Protein AF-A0A2N2PE88-F1 (afdb_monomer)

Mean predicted aligned error: 12.51 Å

Sequence (137 aa):
MERYSIQKRQTERRPALAPARLVVTERNGDNVSEQELMGDVVDVSLGGAAMEISDANNPLLKVLRERDLKGELHVLMPDGNQVLTIPAETVWVVEHMFGAIHRMIVGLRNDGSAVARQASATLIAALPDQVEDTTIS

pLDDT: mean 71.18, std 16.13, range [31.55, 92.0]

Solvent-accessible surface area (backbone atoms only — not comparable to full-atom values): 8414 Å² total; per-residue (Å²): 136,86,80,84,75,88,72,79,78,91,60,73,66,44,83,42,84,31,54,27,39,40,41,36,62,50,71,60,86,94,48,74,47,77,50,76,46,66,32,31,29,49,28,38,38,97,87,48,71,45,70,49,59,82,66,81,81,44,70,64,61,58,50,48,60,77,39,88,48,53,31,40,37,35,34,41,38,95,83,75,80,47,71,50,75,38,87,37,66,54,87,78,69,80,93,59,88,49,60,64,56,49,54,50,35,51,55,23,54,73,65,65,41,74,66,28,46,51,54,29,52,52,57,58,71,70,48,64,89,85,63,71,80,78,73,79,124

Structure (mmCIF, N/CA/C/O backbone):
data_AF-A0A2N2PE88-F1
#
_entry.id   AF-A0A2N2PE88-F1
#
loop_
_atom_site.group_PDB
_atom_site.id
_atom_site.type_symbol
_atom_site.label_atom_id
_atom_site.label_alt_id
_atom_site.label_comp_id
_atom_site.label_asym_id
_atom_site.label_entity_id
_atom_site.label_seq_id
_atom_site.pdbx_PDB_ins_code
_atom_site.Cartn_x
_atom_site.Cartn_y
_atom_site.Cartn_z
_atom_site.occupancy
_atom_site.B_iso_or_equiv
_atom_site.auth_seq_id
_atom_site.auth_comp_id
_atom_site.auth_asym_id
_atom_site.auth_atom_id
_atom_site.pdbx_PDB_model_num
ATOM 1 N N . MET A 1 1 ? 4.742 28.842 10.360 1.00 37.06 1 MET A N 1
ATOM 2 C CA . MET A 1 1 ? 5.462 28.303 9.189 1.00 37.06 1 MET A CA 1
ATOM 3 C C . MET A 1 1 ? 6.197 27.067 9.684 1.00 37.06 1 MET A C 1
ATOM 5 O O . MET A 1 1 ? 7.258 27.198 10.282 1.00 37.06 1 MET A O 1
ATOM 9 N N . GLU A 1 2 ? 5.553 25.903 9.610 1.00 31.75 2 GLU A N 1
ATOM 10 C CA . GLU A 1 2 ? 6.127 24.648 10.109 1.00 31.75 2 GLU A CA 1
ATOM 11 C C . GLU A 1 2 ? 7.221 24.181 9.147 1.00 31.75 2 GLU A C 1
ATOM 13 O O . GLU A 1 2 ? 7.003 24.066 7.942 1.00 31.75 2 GLU A O 1
ATOM 18 N N . ARG A 1 3 ? 8.436 23.997 9.671 1.00 32.19 3 ARG A N 1
ATOM 19 C CA . ARG A 1 3 ? 9.563 23.459 8.911 1.00 32.19 3 ARG A CA 1
ATOM 20 C C . ARG A 1 3 ? 9.445 21.939 8.913 1.00 32.19 3 ARG A C 1
ATOM 22 O O . ARG A 1 3 ? 9.787 21.310 9.909 1.00 32.19 3 ARG A O 1
ATOM 29 N N . TYR A 1 4 ? 9.002 21.357 7.805 1.00 35.84 4 TYR A N 1
ATOM 30 C CA . TYR A 1 4 ? 9.176 19.927 7.567 1.00 35.84 4 TYR A CA 1
ATOM 31 C C . TYR A 1 4 ? 10.676 19.645 7.424 1.00 35.84 4 TYR A C 1
ATOM 33 O O . TYR A 1 4 ? 11.341 20.195 6.546 1.00 35.84 4 TYR A O 1
ATOM 41 N N . SER A 1 5 ? 11.239 18.846 8.329 1.00 40.66 5 SER A N 1
ATOM 42 C CA . SER A 1 5 ? 12.626 18.396 8.230 1.00 40.66 5 SER A CA 1
ATOM 43 C C . SER A 1 5 ? 12.691 17.195 7.292 1.00 40.66 5 SER A C 1
ATOM 45 O O . SER A 1 5 ? 12.047 16.183 7.568 1.00 40.66 5 SER A O 1
ATOM 47 N N . ILE A 1 6 ? 13.485 17.275 6.223 1.00 44.66 6 ILE A N 1
ATOM 48 C CA . ILE A 1 6 ? 13.791 16.113 5.382 1.00 44.66 6 ILE A CA 1
ATOM 49 C C . ILE A 1 6 ? 14.623 15.150 6.233 1.00 44.66 6 ILE A C 1
ATOM 51 O O . ILE A 1 6 ? 15.821 15.351 6.438 1.00 44.66 6 ILE A O 1
ATOM 55 N N . GLN A 1 7 ? 13.978 14.127 6.793 1.00 52.19 7 GLN A N 1
ATOM 56 C CA . GLN A 1 7 ? 14.682 13.033 7.445 1.00 52.19 7 GLN A CA 1
ATOM 57 C C . GLN A 1 7 ? 15.124 12.041 6.376 1.00 52.19 7 GLN A C 1
ATOM 59 O O . GLN A 1 7 ? 14.312 11.506 5.621 1.00 52.19 7 GLN A O 1
ATOM 64 N N . LYS A 1 8 ? 16.434 11.800 6.302 1.00 59.00 8 LYS A N 1
ATOM 65 C CA . LYS A 1 8 ? 16.993 10.816 5.378 1.00 59.00 8 LYS A CA 1
ATOM 66 C C . LYS A 1 8 ? 16.445 9.431 5.731 1.00 59.00 8 LYS A C 1
ATOM 68 O O . LYS A 1 8 ? 16.462 9.036 6.897 1.00 59.00 8 LYS A O 1
ATOM 73 N N . ARG A 1 9 ? 15.970 8.695 4.722 1.00 61.94 9 ARG A N 1
ATOM 74 C CA . ARG A 1 9 ? 15.487 7.318 4.897 1.00 61.94 9 ARG A CA 1
ATOM 75 C C . ARG A 1 9 ? 16.590 6.450 5.505 1.00 61.94 9 ARG A C 1
ATOM 77 O O . ARG A 1 9 ? 17.736 6.507 5.065 1.00 61.94 9 ARG A O 1
ATOM 84 N N . GLN A 1 10 ? 16.228 5.651 6.507 1.00 69.00 10 GLN A N 1
ATOM 85 C CA . GLN A 1 10 ? 17.156 4.743 7.192 1.00 69.00 10 GLN A CA 1
ATOM 86 C C . GLN A 1 10 ? 17.297 3.391 6.483 1.00 69.00 10 GLN A C 1
ATOM 88 O O . GLN A 1 10 ? 18.293 2.701 6.675 1.00 69.00 10 GLN A O 1
ATOM 93 N N . THR A 1 11 ? 16.312 3.014 5.665 1.00 71.56 11 THR A N 1
ATOM 94 C CA . THR A 1 11 ? 16.298 1.757 4.913 1.00 71.56 11 THR A CA 1
ATOM 95 C C . THR A 1 11 ? 16.128 2.022 3.422 1.00 71.56 11 THR A C 1
ATOM 97 O O . THR A 1 11 ? 15.368 2.904 3.008 1.00 71.56 11 THR A O 1
ATOM 100 N N . GLU A 1 12 ? 16.859 1.256 2.615 1.00 74.69 12 GLU A N 1
ATOM 101 C CA . GLU A 1 12 ? 16.710 1.232 1.161 1.00 74.69 12 GLU A CA 1
ATOM 102 C C . GLU A 1 12 ? 15.331 0.659 0.804 1.00 74.69 12 GLU A C 1
ATOM 104 O O . GLU A 1 12 ? 14.899 -0.337 1.394 1.00 74.69 12 GLU A O 1
ATOM 109 N N . ARG A 1 13 ? 14.627 1.294 -0.140 1.00 72.38 13 ARG A N 1
ATOM 110 C CA . ARG A 1 13 ? 13.352 0.790 -0.669 1.00 72.38 13 ARG A CA 1
ATOM 111 C C . ARG A 1 13 ? 13.598 0.174 -2.036 1.00 72.38 13 ARG A C 1
ATOM 113 O O . ARG A 1 13 ? 14.337 0.743 -2.833 1.00 72.38 13 ARG A O 1
ATOM 120 N N . ARG A 1 14 ? 12.964 -0.963 -2.304 1.00 72.56 14 ARG A N 1
ATOM 121 C CA . ARG A 1 14 ? 13.055 -1.686 -3.573 1.00 72.56 14 ARG A CA 1
ATOM 122 C C . ARG A 1 14 ? 11.714 -1.667 -4.288 1.00 72.56 14 ARG A C 1
ATOM 124 O O . ARG A 1 14 ? 10.697 -1.817 -3.609 1.00 72.56 14 ARG A O 1
ATOM 131 N N . PRO A 1 15 ? 11.688 -1.526 -5.624 1.00 72.38 15 PRO A N 1
ATOM 132 C CA . PRO A 1 15 ? 10.442 -1.559 -6.368 1.00 72.38 15 PRO A CA 1
ATOM 133 C C . PRO A 1 15 ? 9.802 -2.935 -6.221 1.00 72.38 15 PRO A C 1
ATOM 135 O O . PRO A 1 15 ? 10.489 -3.959 -6.240 1.00 72.38 15 PRO A O 1
ATOM 138 N N . ALA A 1 16 ? 8.487 -2.941 -6.099 1.00 75.06 16 ALA A N 1
ATOM 139 C CA . ALA A 1 16 ? 7.666 -4.134 -6.091 1.00 75.06 16 ALA A CA 1
ATOM 140 C C . ALA A 1 16 ? 6.469 -3.899 -7.014 1.00 75.06 16 ALA A C 1
ATOM 142 O O . ALA A 1 16 ? 6.118 -2.765 -7.323 1.00 75.06 16 ALA A O 1
ATOM 143 N N . LEU A 1 17 ? 5.869 -4.977 -7.500 1.00 80.06 17 LEU A N 1
ATOM 144 C CA . LEU A 1 17 ? 4.572 -4.905 -8.154 1.00 80.06 17 LEU A CA 1
ATOM 145 C C . LEU A 1 17 ? 3.830 -6.186 -7.814 1.00 80.06 17 LEU A C 1
ATOM 147 O O . LEU A 1 17 ? 4.061 -7.230 -8.425 1.00 80.06 17 LEU A O 1
ATOM 151 N N . ALA A 1 18 ? 3.019 -6.111 -6.766 1.00 83.81 18 ALA A N 1
ATOM 152 C CA . ALA A 1 18 ? 2.307 -7.258 -6.230 1.00 83.81 18 ALA A CA 1
ATOM 153 C C . ALA A 1 18 ? 0.905 -6.840 -5.775 1.00 83.81 18 ALA A C 1
ATOM 155 O O . ALA A 1 18 ? 0.799 -5.874 -5.012 1.00 83.81 18 ALA A O 1
ATOM 156 N N . PRO A 1 19 ? -0.152 -7.569 -6.180 1.00 89.12 19 PRO A N 1
ATOM 157 C CA . PRO A 1 19 ? -1.488 -7.336 -5.660 1.00 89.12 19 PRO A CA 1
ATOM 158 C C . PRO A 1 19 ? -1.494 -7.469 -4.142 1.00 89.12 19 PRO A C 1
ATOM 160 O O . PRO A 1 19 ? -0.906 -8.399 -3.580 1.00 89.12 19 PRO A O 1
ATOM 163 N N . ALA A 1 20 ? -2.176 -6.552 -3.474 1.00 90.94 20 ALA A N 1
ATOM 164 C CA . ALA A 1 20 ? -2.259 -6.541 -2.032 1.00 90.94 20 ALA A CA 1
ATOM 165 C C . ALA A 1 20 ? -3.639 -6.139 -1.524 1.00 90.94 20 ALA A C 1
ATOM 167 O O . ALA A 1 20 ? -4.429 -5.460 -2.184 1.00 90.94 20 ALA A O 1
ATOM 168 N N . ARG A 1 21 ? -3.899 -6.582 -0.299 1.00 92.00 21 ARG A N 1
ATOM 169 C CA . ARG A 1 21 ? -5.087 -6.264 0.475 1.00 92.00 21 ARG A CA 1
ATOM 170 C C . ARG A 1 21 ? -4.657 -5.756 1.839 1.00 92.00 21 ARG A C 1
ATOM 172 O O . ARG A 1 21 ? -4.015 -6.489 2.587 1.00 92.00 21 ARG A O 1
ATOM 179 N N . LEU A 1 22 ? -5.034 -4.530 2.171 1.00 90.25 22 LEU A N 1
ATOM 180 C CA . LEU A 1 22 ? -4.934 -3.997 3.523 1.00 90.25 22 LEU A CA 1
ATOM 181 C C . LEU A 1 22 ? -6.252 -4.261 4.249 1.00 90.25 22 LEU A C 1
ATOM 183 O O . LEU A 1 22 ? -7.293 -3.761 3.827 1.00 90.25 22 LEU A O 1
ATOM 187 N N . VAL A 1 23 ? -6.197 -5.023 5.334 1.00 90.88 23 VAL A N 1
ATOM 188 C CA . VAL A 1 23 ? -7.327 -5.268 6.232 1.00 90.88 23 VAL A CA 1
ATOM 189 C C . VAL A 1 23 ? -7.140 -4.399 7.466 1.00 90.88 23 VAL A C 1
ATOM 191 O O . VAL A 1 23 ? -6.129 -4.493 8.157 1.00 90.88 23 VAL A O 1
ATOM 194 N N . VAL A 1 24 ? -8.106 -3.531 7.738 1.00 88.12 24 VAL A N 1
ATOM 195 C CA . VAL A 1 24 ? -8.119 -2.661 8.912 1.00 88.12 24 VAL A CA 1
ATOM 196 C C . VAL A 1 24 ? -9.213 -3.135 9.850 1.00 88.12 24 VAL A C 1
ATOM 198 O O . VAL A 1 24 ? -10.388 -3.175 9.480 1.00 88.12 24 VAL A O 1
ATOM 201 N N . THR A 1 25 ? -8.827 -3.455 11.080 1.00 85.12 25 THR A N 1
ATOM 202 C CA . THR A 1 25 ? -9.755 -3.911 12.114 1.00 85.12 25 THR A CA 1
ATOM 203 C C . THR A 1 25 ? -9.932 -2.811 13.152 1.00 85.12 25 THR A C 1
ATOM 205 O O . THR A 1 25 ? -9.014 -2.498 13.910 1.00 85.12 25 THR A O 1
ATOM 208 N N . GLU A 1 26 ? -11.130 -2.235 13.224 1.00 80.00 26 GLU A N 1
ATOM 209 C CA . GLU A 1 26 ? -11.510 -1.327 14.308 1.00 80.00 26 GLU A CA 1
ATOM 210 C C . GLU A 1 26 ? -12.342 -2.078 15.351 1.00 80.00 26 GLU A C 1
ATOM 212 O O . GLU A 1 26 ? -13.325 -2.747 15.025 1.00 80.00 26 GLU A O 1
ATOM 217 N N . ARG A 1 27 ? -11.960 -1.956 16.628 1.00 77.06 27 ARG A N 1
ATOM 218 C CA . ARG A 1 27 ? -12.736 -2.473 17.761 1.00 77.06 27 ARG A CA 1
ATOM 219 C C . ARG A 1 27 ? -13.316 -1.313 18.562 1.00 77.06 27 ARG A C 1
ATOM 221 O O . ARG A 1 27 ? -12.573 -0.460 19.042 1.00 77.06 27 ARG A O 1
ATOM 228 N N . ASN A 1 28 ? -14.632 -1.324 18.754 1.00 77.94 28 ASN A N 1
ATOM 229 C CA . ASN A 1 28 ? -15.358 -0.378 19.594 1.00 77.94 28 ASN A CA 1
ATOM 230 C C . ASN A 1 28 ? -16.227 -1.143 20.605 1.00 77.94 28 ASN A C 1
ATOM 232 O O . ASN A 1 28 ? -17.324 -1.602 20.283 1.00 77.94 28 ASN A O 1
ATOM 236 N N . GLY A 1 29 ? -15.706 -1.317 21.824 1.00 80.94 29 GLY A N 1
ATOM 237 C CA . GLY A 1 29 ? -16.308 -2.202 22.824 1.00 80.94 29 GLY A CA 1
ATOM 238 C C . GLY A 1 29 ? -16.309 -3.656 22.345 1.00 80.94 29 GLY A C 1
ATOM 239 O O . GLY A 1 29 ? -15.265 -4.170 21.940 1.00 80.94 29 GLY A O 1
ATOM 240 N N . ASP A 1 30 ? -17.484 -4.287 22.353 1.00 87.25 30 ASP A N 1
ATOM 241 C CA . ASP A 1 30 ? -17.683 -5.664 21.873 1.00 87.25 30 ASP A CA 1
ATOM 242 C C . ASP A 1 30 ? -17.851 -5.757 20.346 1.00 87.25 30 ASP A C 1
ATOM 244 O O . ASP A 1 30 ? -17.817 -6.849 19.780 1.00 87.25 30 ASP A O 1
ATOM 248 N N . ASN A 1 31 ? -18.003 -4.621 19.658 1.00 75.00 31 ASN A N 1
ATOM 249 C CA . ASN A 1 31 ? -18.157 -4.595 18.209 1.00 75.00 31 ASN A CA 1
ATOM 250 C C . ASN A 1 31 ? -16.789 -4.540 17.525 1.00 75.00 31 ASN A C 1
ATOM 252 O O . ASN A 1 31 ? -15.969 -3.663 17.807 1.00 75.00 31 ASN A O 1
ATOM 256 N N . VAL A 1 32 ? -16.571 -5.461 16.589 1.00 78.88 32 VAL A N 1
ATOM 257 C CA . VAL A 1 32 ? -15.412 -5.481 15.693 1.00 78.88 32 VAL A CA 1
ATOM 258 C C . VAL A 1 32 ? -15.910 -5.235 14.276 1.00 78.88 32 VAL A C 1
ATOM 260 O O . VAL A 1 32 ? -16.800 -5.939 13.804 1.00 78.88 32 VAL A O 1
ATOM 263 N N . SER A 1 33 ? -15.351 -4.229 13.610 1.00 83.62 33 SER A N 1
ATOM 264 C CA . SER A 1 33 ? -15.587 -3.960 12.193 1.00 83.62 33 SER A CA 1
ATOM 265 C C . SER A 1 33 ? -14.295 -4.143 11.414 1.00 83.62 33 SER A C 1
ATOM 267 O O . SER A 1 33 ? -13.270 -3.564 11.780 1.00 83.62 33 SER A O 1
ATOM 269 N N . GLU A 1 34 ? -14.367 -4.900 10.327 1.00 87.50 34 GLU A N 1
ATOM 270 C CA . GLU A 1 34 ? -13.274 -5.068 9.373 1.00 87.50 34 GLU A CA 1
ATOM 271 C C . GLU A 1 34 ? -13.594 -4.302 8.093 1.00 87.50 34 GLU A C 1
ATOM 273 O O . GLU A 1 34 ? -14.713 -4.353 7.578 1.00 87.50 34 GLU A O 1
ATOM 278 N N . GLN A 1 35 ? -12.610 -3.556 7.607 1.00 88.50 35 GLN A N 1
ATOM 279 C CA . GLN A 1 35 ? -12.674 -2.830 6.347 1.00 88.50 35 GLN A CA 1
ATOM 280 C C . GLN A 1 35 ? -11.451 -3.189 5.515 1.00 88.50 35 GLN A C 1
ATOM 282 O O . GLN A 1 35 ? -10.351 -3.326 6.048 1.00 88.50 35 GLN A O 1
ATOM 287 N N . GLU A 1 36 ? -11.640 -3.328 4.207 1.00 90.50 36 GLU A N 1
ATOM 288 C CA . GLU A 1 36 ? -10.582 -3.763 3.302 1.00 90.50 36 GLU A CA 1
ATOM 289 C C . GLU A 1 36 ? -10.306 -2.714 2.225 1.00 90.50 36 GLU A C 1
ATOM 291 O O . GLU A 1 36 ? -11.220 -2.093 1.676 1.00 90.50 36 GLU A O 1
ATOM 296 N N . LEU A 1 37 ? -9.026 -2.551 1.899 1.00 89.81 37 LEU A N 1
ATOM 297 C CA . LEU A 1 37 ? -8.549 -1.781 0.759 1.00 89.81 37 LEU A CA 1
ATOM 298 C C . LEU A 1 37 ? -7.733 -2.686 -0.151 1.00 89.81 37 LEU A C 1
ATOM 300 O O . LEU A 1 37 ? -6.761 -3.305 0.279 1.00 89.81 37 LEU A O 1
ATOM 304 N N . MET A 1 38 ? -8.121 -2.721 -1.421 1.00 90.81 38 MET A N 1
ATOM 305 C CA . MET A 1 38 ? -7.383 -3.416 -2.468 1.00 90.81 38 MET A CA 1
ATOM 306 C C . MET A 1 38 ? -6.456 -2.433 -3.177 1.00 90.81 38 MET A C 1
ATOM 308 O O . MET A 1 38 ? -6.839 -1.295 -3.467 1.00 90.81 38 MET A O 1
ATOM 312 N N . GLY A 1 39 ? -5.248 -2.883 -3.484 1.00 88.94 39 GLY A N 1
ATOM 313 C CA . GLY A 1 39 ? -4.260 -2.082 -4.185 1.00 88.94 39 GLY A CA 1
ATOM 314 C C . GLY A 1 39 ? -3.087 -2.918 -4.667 1.00 88.94 39 GLY A C 1
ATOM 315 O O . GLY A 1 39 ? -3.102 -4.143 -4.569 1.00 88.94 39 GLY A O 1
ATOM 316 N N . ASP A 1 40 ? -2.062 -2.238 -5.156 1.00 88.12 40 ASP A N 1
ATOM 317 C CA . ASP A 1 40 ? -0.802 -2.855 -5.554 1.00 88.12 40 ASP A CA 1
ATOM 318 C C . ASP A 1 40 ? 0.318 -2.332 -4.662 1.00 88.12 40 ASP A C 1
ATOM 320 O O . ASP A 1 40 ? 0.465 -1.126 -4.469 1.00 88.12 40 ASP A O 1
ATOM 324 N N . VAL A 1 41 ? 1.140 -3.223 -4.113 1.00 85.56 41 VAL A N 1
ATOM 325 C CA . VAL A 1 41 ? 2.391 -2.814 -3.472 1.00 85.56 41 VAL A CA 1
ATOM 326 C C . VAL A 1 41 ? 3.373 -2.409 -4.561 1.00 85.56 41 VAL A C 1
ATOM 328 O O . VAL A 1 41 ? 3.741 -3.235 -5.397 1.00 85.56 41 VAL A O 1
ATOM 331 N N . VAL A 1 42 ? 3.788 -1.143 -4.529 1.00 81.12 42 VAL A N 1
ATOM 332 C CA . VAL A 1 42 ? 4.669 -0.521 -5.534 1.00 81.12 42 VAL A CA 1
ATOM 333 C C . VAL A 1 42 ? 6.131 -0.479 -5.094 1.00 81.12 42 VAL A C 1
ATOM 335 O O . VAL A 1 42 ? 7.045 -0.418 -5.918 1.00 81.12 42 VAL A O 1
ATOM 338 N N . ASP A 1 43 ? 6.382 -0.539 -3.786 1.00 81.38 43 ASP A N 1
ATOM 339 C CA . ASP A 1 43 ? 7.727 -0.675 -3.239 1.00 81.38 43 ASP A CA 1
ATOM 340 C C . ASP A 1 43 ? 7.706 -1.229 -1.801 1.00 81.38 43 ASP A C 1
ATOM 342 O O . ASP A 1 43 ? 6.707 -1.121 -1.081 1.00 81.38 43 ASP A O 1
ATOM 346 N N . VAL A 1 44 ? 8.831 -1.810 -1.377 1.00 80.88 44 VAL A N 1
ATOM 347 C CA . VAL A 1 44 ? 9.023 -2.395 -0.042 1.00 80.88 44 VAL A CA 1
ATOM 348 C C . VAL A 1 44 ? 10.399 -2.069 0.536 1.00 80.88 44 VAL A C 1
ATOM 350 O O . VAL A 1 44 ? 11.381 -1.907 -0.187 1.00 80.88 44 VAL A O 1
ATOM 353 N N . SER A 1 45 ? 10.498 -2.031 1.859 1.00 80.50 45 SER A N 1
ATOM 354 C CA . SER A 1 45 ? 11.749 -2.078 2.615 1.00 80.50 45 SER A CA 1
ATOM 355 C C . SER A 1 45 ? 11.575 -2.895 3.891 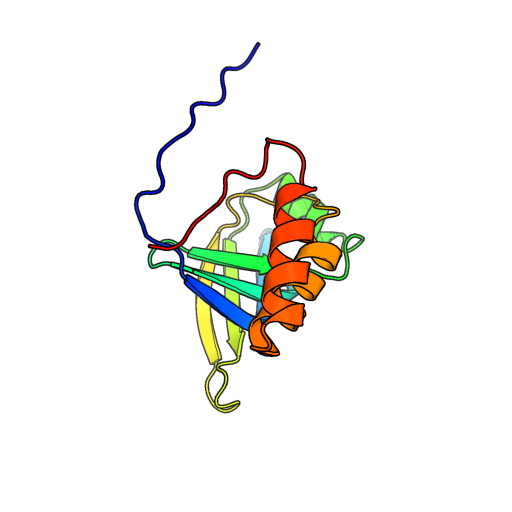1.00 80.50 45 SER A C 1
ATOM 357 O O . SER A 1 45 ? 10.472 -3.306 4.245 1.00 80.50 45 SER A O 1
ATOM 359 N N . LEU A 1 46 ? 12.665 -3.084 4.638 1.00 76.25 46 LEU A N 1
ATOM 360 C CA . LEU A 1 46 ? 12.602 -3.679 5.978 1.00 76.25 46 LEU A CA 1
ATOM 361 C C . LEU A 1 46 ? 11.778 -2.843 6.975 1.00 76.25 46 LEU A C 1
ATOM 363 O O . LEU A 1 46 ? 11.413 -3.352 8.028 1.00 76.25 46 LEU A O 1
ATOM 367 N N . GLY A 1 47 ? 11.519 -1.568 6.667 1.00 79.62 47 GLY A N 1
ATOM 368 C CA . GLY A 1 47 ? 10.745 -0.663 7.517 1.00 79.62 47 GLY A CA 1
ATOM 369 C C . GLY A 1 47 ? 9.277 -0.506 7.115 1.00 79.62 47 GLY A C 1
ATOM 370 O O . GLY A 1 47 ? 8.541 0.150 7.844 1.00 79.62 47 GLY A O 1
ATOM 371 N N . GLY A 1 48 ? 8.843 -1.051 5.974 1.00 81.62 48 GLY A N 1
ATOM 372 C CA . GLY A 1 48 ? 7.453 -0.938 5.530 1.00 81.62 48 GLY A CA 1
ATOM 373 C C . GLY A 1 48 ? 7.262 -1.111 4.026 1.00 81.62 48 GLY A C 1
ATOM 374 O O . GLY A 1 48 ? 8.197 -1.415 3.289 1.00 81.62 48 GLY A O 1
ATOM 375 N N . ALA A 1 49 ? 6.034 -0.892 3.565 1.00 83.50 49 ALA A N 1
ATOM 376 C CA . ALA A 1 49 ? 5.646 -0.993 2.161 1.00 83.50 49 ALA A CA 1
ATOM 377 C C . ALA A 1 49 ? 4.863 0.250 1.723 1.00 83.50 49 ALA A C 1
ATOM 379 O O . ALA A 1 49 ? 4.267 0.942 2.549 1.00 83.50 49 ALA A O 1
ATOM 380 N N . ALA A 1 50 ? 4.884 0.554 0.427 1.00 84.44 50 ALA A N 1
ATOM 381 C CA . ALA A 1 50 ? 3.976 1.516 -0.186 1.00 84.44 50 ALA A CA 1
ATOM 382 C C . ALA A 1 50 ? 2.945 0.749 -1.008 1.00 84.44 50 ALA A C 1
ATOM 384 O O . ALA A 1 50 ? 3.314 -0.082 -1.837 1.00 84.44 50 ALA A O 1
ATOM 385 N N . MET A 1 51 ? 1.667 1.045 -0.780 1.00 85.69 51 MET A N 1
ATOM 386 C CA . MET A 1 51 ? 0.556 0.477 -1.533 1.00 85.69 51 MET A CA 1
ATOM 387 C C . MET A 1 51 ? -0.148 1.587 -2.307 1.00 85.69 51 MET A C 1
ATOM 389 O O . MET A 1 51 ? -0.526 2.610 -1.735 1.00 85.69 51 MET A O 1
ATOM 393 N N . GLU A 1 52 ? -0.321 1.384 -3.605 1.00 85.69 52 GLU A N 1
ATOM 394 C CA . GLU A 1 52 ? -1.121 2.240 -4.463 1.00 85.69 52 GLU A CA 1
ATOM 395 C C . GLU A 1 52 ? -2.562 1.724 -4.509 1.00 85.69 52 GLU A C 1
ATOM 397 O O . GLU A 1 52 ? -2.810 0.551 -4.782 1.00 85.69 52 GLU A O 1
ATOM 402 N N . ILE A 1 53 ? -3.521 2.614 -4.257 1.00 84.81 53 ILE A N 1
ATOM 403 C CA . ILE A 1 53 ? -4.951 2.300 -4.255 1.00 84.81 53 ILE A CA 1
ATOM 404 C C . ILE A 1 53 ? -5.594 3.009 -5.442 1.00 84.81 53 ILE A C 1
ATOM 406 O O . ILE A 1 53 ? -5.491 4.228 -5.576 1.00 84.81 53 ILE A O 1
ATOM 410 N N . SER A 1 54 ? -6.266 2.243 -6.303 1.00 78.44 54 SER A N 1
ATOM 411 C CA . SER A 1 54 ? -6.907 2.787 -7.509 1.00 78.44 54 SER A CA 1
ATOM 412 C C . SER A 1 54 ? -8.233 3.497 -7.217 1.00 78.44 54 SER A C 1
ATOM 414 O O . SER A 1 54 ? -8.604 4.426 -7.934 1.00 78.44 54 SER A O 1
ATOM 416 N N . ASP A 1 55 ? -8.948 3.082 -6.168 1.00 81.12 55 ASP A N 1
ATOM 417 C CA . ASP A 1 55 ? -10.197 3.717 -5.744 1.00 81.12 55 ASP A CA 1
ATOM 418 C C . ASP A 1 55 ? -9.926 4.880 -4.782 1.00 81.12 55 ASP A C 1
ATOM 420 O O . ASP A 1 55 ? -9.975 4.739 -3.559 1.00 81.12 55 ASP A O 1
ATOM 424 N N . ALA A 1 56 ? -9.633 6.050 -5.352 1.00 73.62 56 ALA A N 1
ATOM 425 C CA . ALA A 1 56 ? -9.362 7.270 -4.593 1.00 73.62 56 ALA A CA 1
ATOM 426 C C . ALA A 1 56 ? -10.564 7.768 -3.765 1.00 73.62 56 ALA A C 1
ATOM 428 O O . ALA A 1 56 ? -10.377 8.546 -2.831 1.00 73.62 56 ALA A O 1
ATOM 429 N N . ASN A 1 57 ? -11.785 7.319 -4.080 1.00 77.81 57 ASN A N 1
ATOM 430 C CA . ASN A 1 57 ? -13.003 7.724 -3.376 1.00 77.81 57 ASN A CA 1
ATOM 431 C C . ASN A 1 57 ? -13.372 6.771 -2.232 1.00 77.81 57 ASN A C 1
ATOM 433 O O . ASN A 1 57 ? -14.412 6.961 -1.595 1.00 77.81 57 ASN A O 1
ATOM 437 N N . ASN A 1 58 ? -12.547 5.757 -1.958 1.00 82.69 58 ASN A N 1
ATOM 438 C CA . ASN A 1 58 ? -12.825 4.814 -0.892 1.00 82.69 58 ASN A CA 1
ATOM 439 C C . ASN A 1 58 ? -12.861 5.539 0.471 1.00 82.69 58 ASN A C 1
ATOM 441 O O . ASN A 1 58 ? -11.881 6.191 0.847 1.00 82.69 58 ASN A O 1
ATOM 445 N N . PRO A 1 59 ? -13.954 5.428 1.249 1.00 82.75 59 PRO A N 1
ATOM 446 C CA . PRO A 1 59 ? -14.106 6.158 2.507 1.00 82.75 59 PRO A CA 1
ATOM 447 C C . PRO A 1 59 ? -13.031 5.805 3.543 1.00 82.75 59 PRO A C 1
ATOM 449 O O . PRO A 1 59 ? -12.694 6.655 4.370 1.00 82.75 59 PRO A O 1
ATOM 452 N N . LEU A 1 60 ? -12.438 4.607 3.474 1.00 83.75 60 LEU A N 1
ATOM 453 C CA . LEU A 1 60 ? -11.366 4.196 4.378 1.00 83.75 60 LEU A CA 1
ATOM 454 C C . LEU A 1 60 ? -10.099 5.044 4.184 1.00 83.75 60 LEU A C 1
ATOM 456 O O . LEU A 1 60 ? -9.405 5.319 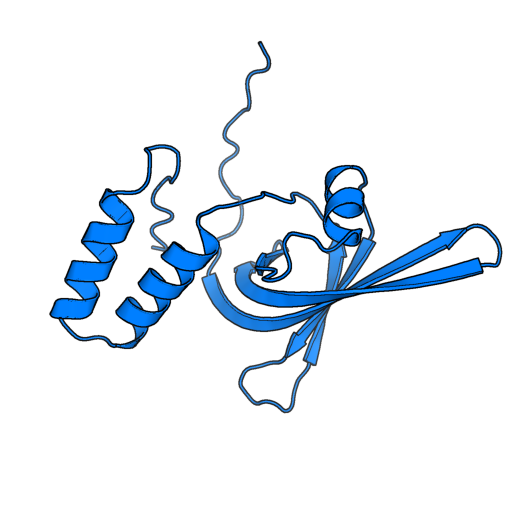5.158 1.00 83.75 60 LEU A O 1
ATOM 460 N N . LEU A 1 61 ? -9.839 5.565 2.976 1.00 81.88 61 LEU A N 1
ATOM 461 C CA . LEU A 1 61 ? -8.714 6.477 2.725 1.00 81.88 61 LEU A CA 1
ATOM 462 C C . LEU A 1 61 ? -8.814 7.761 3.545 1.00 81.88 61 LEU A C 1
ATOM 464 O O . LEU A 1 61 ? -7.793 8.288 3.982 1.00 81.88 61 LEU A O 1
ATOM 468 N N . LYS A 1 62 ? -10.032 8.268 3.765 1.00 80.75 62 LYS A N 1
ATOM 469 C CA . LYS A 1 62 ? -10.245 9.442 4.613 1.00 80.75 62 LYS A CA 1
ATOM 470 C C . LYS A 1 62 ? -9.893 9.125 6.064 1.00 80.75 62 LYS A C 1
ATOM 472 O O . LYS A 1 62 ? -9.177 9.893 6.696 1.00 80.75 62 LYS A O 1
ATOM 477 N N . VAL A 1 63 ? -10.341 7.975 6.564 1.00 82.25 63 VAL A N 1
ATOM 478 C CA . VAL A 1 63 ? -10.065 7.553 7.944 1.00 82.25 63 VAL A CA 1
ATOM 479 C C . VAL A 1 63 ? -8.564 7.344 8.162 1.00 82.25 63 VAL A C 1
ATOM 481 O O . VAL A 1 63 ? -8.019 7.841 9.141 1.00 82.25 63 VAL A O 1
ATOM 484 N N . LEU A 1 64 ? -7.880 6.695 7.216 1.00 81.56 64 LEU A N 1
ATOM 485 C CA . LEU A 1 64 ? -6.434 6.452 7.259 1.00 81.56 64 LEU A CA 1
ATOM 486 C C . LEU A 1 64 ? -5.576 7.728 7.179 1.00 81.56 64 LEU A C 1
ATOM 488 O O . LEU A 1 64 ? -4.420 7.706 7.585 1.00 81.56 64 LEU A O 1
ATOM 492 N N . ARG A 1 65 ? -6.112 8.837 6.650 1.00 76.69 65 ARG A N 1
ATOM 493 C CA . ARG A 1 65 ? -5.441 10.154 6.659 1.00 76.69 65 ARG A CA 1
ATOM 494 C C . ARG A 1 65 ? -5.537 10.848 8.014 1.00 76.69 65 ARG A C 1
ATOM 496 O O . ARG A 1 65 ? -4.675 11.649 8.353 1.00 76.69 65 ARG A O 1
ATOM 503 N N . GLU A 1 66 ? -6.626 10.606 8.734 1.00 77.19 66 GLU A N 1
ATOM 504 C CA . GLU A 1 66 ? -6.983 11.337 9.952 1.00 77.19 66 GLU A CA 1
ATOM 505 C C . GLU A 1 66 ? -6.591 10.577 11.227 1.00 77.19 66 GLU A C 1
ATOM 507 O O . GLU A 1 66 ? -6.577 11.163 12.311 1.00 77.19 66 GLU A O 1
ATOM 512 N N . ARG A 1 67 ? -6.312 9.271 11.123 1.00 76.62 67 ARG A N 1
ATOM 513 C CA . ARG A 1 67 ? -6.097 8.381 12.268 1.00 76.62 67 ARG A CA 1
ATOM 514 C C . ARG A 1 67 ? -4.970 7.387 12.006 1.00 76.62 67 ARG A C 1
ATOM 516 O O . ARG A 1 67 ? -4.936 6.746 10.957 1.00 76.62 67 ARG A O 1
ATOM 523 N N . ASP A 1 68 ? -4.154 7.166 13.032 1.00 72.25 68 ASP A N 1
ATOM 524 C CA . ASP A 1 68 ? -3.180 6.074 13.072 1.00 72.25 68 ASP A CA 1
ATOM 525 C C . ASP A 1 68 ? -3.921 4.751 13.299 1.00 72.25 68 ASP A C 1
ATOM 527 O O . ASP A 1 68 ? -4.271 4.375 14.424 1.00 72.25 68 ASP A O 1
ATOM 531 N N . LEU A 1 69 ? -4.235 4.064 12.202 1.00 75.31 69 LEU A N 1
ATOM 532 C CA . LEU A 1 69 ? -4.911 2.773 12.231 1.00 75.31 69 LEU A CA 1
ATOM 533 C C . LEU A 1 69 ? -3.914 1.638 12.019 1.00 75.31 69 LEU A C 1
ATOM 535 O O . LEU A 1 69 ? -3.056 1.681 11.130 1.00 75.31 69 LEU A O 1
ATOM 539 N N . LYS A 1 70 ? -4.078 0.601 12.842 1.00 81.94 70 LYS A N 1
ATOM 540 C CA . LYS A 1 70 ? -3.368 -0.670 12.720 1.00 81.94 70 LYS A CA 1
ATOM 541 C C . LYS A 1 70 ? -4.183 -1.624 11.860 1.00 81.94 70 LYS A C 1
ATOM 543 O O . LYS A 1 70 ? -5.408 -1.672 11.965 1.00 81.94 70 LYS A O 1
ATOM 548 N N . GLY A 1 71 ? -3.493 -2.388 11.035 1.00 86.25 71 GLY A N 1
ATOM 549 C CA . GLY A 1 71 ? -4.088 -3.376 10.155 1.00 86.25 71 GLY A CA 1
ATOM 550 C C . GLY A 1 71 ? -3.098 -4.464 9.774 1.00 86.25 71 GLY A C 1
ATOM 551 O O . GLY A 1 71 ? -1.973 -4.522 10.272 1.00 86.25 71 GLY A O 1
ATOM 552 N N . GLU A 1 72 ? -3.528 -5.320 8.864 1.00 90.62 72 GLU A N 1
ATOM 553 C CA . GLU A 1 72 ? -2.715 -6.364 8.262 1.00 90.62 72 GLU A CA 1
ATOM 554 C C . GLU A 1 72 ? -2.636 -6.121 6.758 1.00 90.62 72 GLU A C 1
ATOM 556 O O . GLU A 1 72 ? -3.649 -6.028 6.064 1.00 90.62 72 GLU A O 1
ATOM 561 N N . LEU A 1 73 ? -1.416 -5.988 6.244 1.00 88.88 73 LEU A N 1
ATOM 562 C CA . LEU A 1 73 ? -1.155 -5.938 4.816 1.00 88.88 73 LEU A CA 1
ATOM 563 C C . LEU A 1 73 ? -0.870 -7.356 4.325 1.00 88.88 73 LEU A C 1
ATOM 565 O O . LEU A 1 73 ? 0.147 -7.952 4.677 1.00 88.88 73 LEU A O 1
ATOM 569 N N . HIS A 1 74 ? -1.755 -7.876 3.486 1.00 91.38 74 HIS A N 1
ATOM 570 C CA . HIS A 1 74 ? -1.581 -9.146 2.797 1.00 91.38 74 HIS A CA 1
ATOM 571 C C . HIS A 1 74 ? -1.087 -8.884 1.379 1.00 91.38 74 HIS A C 1
ATOM 573 O O . HIS A 1 74 ? -1.792 -8.273 0.580 1.00 91.38 74 HIS A O 1
ATOM 579 N N . VAL A 1 75 ? 0.109 -9.362 1.056 1.00 88.25 75 VAL A N 1
ATOM 580 C CA . VAL A 1 75 ? 0.725 -9.220 -0.266 1.00 88.25 75 VAL A CA 1
ATOM 581 C C . VAL A 1 75 ? 0.720 -10.577 -0.950 1.00 88.25 75 VAL A C 1
ATOM 583 O O . VAL A 1 75 ? 1.285 -11.538 -0.423 1.00 88.25 75 VAL A O 1
ATOM 586 N N . LEU A 1 76 ? 0.082 -10.668 -2.116 1.00 87.69 76 LEU A N 1
ATOM 587 C CA . LEU A 1 76 ? 0.133 -11.866 -2.942 1.00 87.69 76 LEU A CA 1
ATOM 588 C C . LEU A 1 76 ? 1.502 -11.932 -3.618 1.00 87.69 76 LEU A C 1
ATOM 590 O O . LEU A 1 76 ? 1.862 -11.062 -4.411 1.00 87.69 76 LEU A O 1
ATOM 594 N N . MET A 1 77 ? 2.274 -12.963 -3.297 1.00 82.50 77 MET A N 1
ATOM 595 C CA . MET A 1 77 ? 3.592 -13.145 -3.886 1.00 82.50 77 MET A CA 1
ATOM 596 C C . MET A 1 77 ? 3.471 -13.459 -5.386 1.00 82.50 77 MET A C 1
ATOM 598 O O . MET A 1 77 ? 2.482 -14.059 -5.814 1.00 82.50 77 MET A O 1
ATOM 602 N N . PRO A 1 78 ? 4.486 -13.120 -6.203 1.00 72.56 78 PRO A N 1
ATOM 603 C CA . PRO A 1 78 ? 4.449 -13.354 -7.650 1.00 72.56 78 PRO A CA 1
ATOM 604 C C . PRO A 1 78 ? 4.265 -14.821 -8.060 1.00 72.56 78 PRO A C 1
ATOM 606 O O . PRO A 1 78 ? 3.866 -15.093 -9.189 1.00 72.56 78 PRO A O 1
ATOM 609 N N . ASP A 1 79 ? 4.563 -15.768 -7.164 1.00 76.69 79 ASP A N 1
ATOM 610 C CA . ASP A 1 79 ? 4.350 -17.198 -7.396 1.00 76.69 79 ASP A CA 1
ATOM 611 C C . ASP A 1 79 ? 2.868 -17.614 -7.348 1.00 76.69 79 ASP A C 1
ATOM 613 O O . ASP A 1 79 ? 2.546 -18.756 -7.676 1.00 76.69 79 ASP A O 1
ATOM 617 N N . GLY A 1 80 ? 1.977 -16.703 -6.937 1.00 77.25 80 GLY A N 1
ATOM 618 C CA . GLY A 1 80 ? 0.533 -16.908 -6.827 1.00 77.25 80 GLY A CA 1
ATOM 619 C C . GLY A 1 80 ? 0.107 -17.878 -5.724 1.00 77.25 80 GLY A C 1
ATOM 620 O O . GLY A 1 80 ? -1.088 -18.085 -5.529 1.00 77.25 80 GLY A O 1
ATOM 621 N N . ASN A 1 81 ? 1.059 -18.460 -4.996 1.00 85.25 81 ASN A N 1
ATOM 622 C CA . ASN A 1 81 ? 0.825 -19.537 -4.037 1.00 85.25 81 ASN A CA 1
ATOM 623 C C . ASN A 1 81 ? 1.137 -19.117 -2.600 1.00 85.25 81 ASN A C 1
ATOM 625 O O . ASN A 1 81 ? 0.776 -19.829 -1.663 1.00 85.25 81 ASN A O 1
ATOM 629 N N . GLN A 1 82 ? 1.804 -17.977 -2.415 1.00 86.25 82 GLN A N 1
ATOM 630 C CA . GLN A 1 82 ? 2.155 -17.451 -1.104 1.00 86.25 82 GLN A CA 1
ATOM 631 C C . GLN A 1 82 ? 1.506 -16.092 -0.859 1.00 86.25 82 GLN A C 1
ATOM 633 O O . GLN A 1 82 ? 1.460 -15.228 -1.734 1.00 86.25 82 GLN A O 1
ATOM 638 N N . VAL A 1 83 ? 1.043 -15.892 0.374 1.00 89.12 83 VAL A N 1
ATOM 639 C CA . VAL A 1 83 ? 0.574 -14.597 0.867 1.00 89.12 83 VAL A CA 1
ATOM 640 C C . VAL A 1 83 ? 1.465 -14.189 2.026 1.00 89.12 83 VAL A C 1
ATOM 642 O O . VAL A 1 83 ? 1.511 -14.862 3.056 1.00 89.12 83 VAL A O 1
ATOM 645 N N . LEU A 1 84 ? 2.175 -13.079 1.859 1.00 86.56 84 LEU A N 1
ATOM 646 C CA . LEU A 1 84 ? 2.938 -12.468 2.935 1.00 86.56 84 LEU A CA 1
ATOM 647 C C . LEU A 1 84 ? 1.997 -11.579 3.748 1.00 86.56 84 LEU A C 1
ATOM 649 O O . LEU A 1 84 ? 1.416 -10.646 3.204 1.00 86.56 84 LEU A O 1
ATOM 653 N N . THR A 1 85 ? 1.847 -11.866 5.040 1.00 90.19 85 THR A N 1
ATOM 654 C CA . THR A 1 85 ? 1.034 -11.049 5.953 1.00 90.19 85 THR A CA 1
ATOM 655 C C . THR A 1 85 ? 1.951 -10.219 6.839 1.00 90.19 85 THR A C 1
ATOM 657 O O . THR A 1 85 ? 2.808 -10.765 7.534 1.00 90.19 85 THR A O 1
ATOM 660 N N . ILE A 1 86 ? 1.787 -8.900 6.788 1.00 85.69 86 ILE A N 1
ATOM 661 C CA . ILE A 1 86 ? 2.630 -7.924 7.477 1.00 85.69 86 ILE A CA 1
ATOM 662 C C . ILE A 1 86 ? 1.733 -7.091 8.397 1.00 85.69 86 ILE A C 1
ATOM 664 O O . ILE A 1 86 ? 0.842 -6.405 7.894 1.00 85.69 86 ILE A O 1
ATOM 668 N N . PRO A 1 87 ? 1.957 -7.094 9.723 1.00 85.75 87 PRO A N 1
ATOM 669 C CA . PRO A 1 87 ? 1.336 -6.113 10.604 1.00 85.75 87 PRO A CA 1
ATOM 670 C C . PRO A 1 87 ? 1.723 -4.705 10.143 1.00 85.75 87 PRO A C 1
ATOM 672 O O . PRO A 1 87 ? 2.909 -4.391 10.029 1.00 85.75 87 PRO A O 1
ATOM 675 N N . ALA A 1 88 ? 0.733 -3.872 9.852 1.00 82.25 88 ALA A N 1
ATOM 676 C CA . ALA A 1 88 ? 0.922 -2.560 9.260 1.00 82.25 88 ALA A CA 1
ATOM 677 C C . ALA A 1 88 ? 0.278 -1.474 10.125 1.00 82.25 88 ALA A C 1
ATOM 679 O O . ALA A 1 88 ? -0.804 -1.647 10.681 1.00 82.25 88 ALA A O 1
ATOM 680 N N . GLU A 1 89 ? 0.943 -0.330 10.206 1.00 82.94 89 GLU A N 1
ATOM 681 C CA . GLU A 1 89 ? 0.386 0.909 10.736 1.00 82.94 89 GLU A CA 1
ATOM 682 C C . GLU A 1 89 ? 0.520 1.963 9.643 1.00 82.94 89 GLU A C 1
ATOM 684 O O . GLU A 1 89 ? 1.569 2.071 8.998 1.00 82.94 89 GLU A O 1
ATOM 689 N N . THR A 1 90 ? -0.561 2.691 9.371 1.00 79.62 90 THR A N 1
ATOM 690 C CA . THR A 1 90 ? -0.539 3.675 8.287 1.00 79.62 90 THR A CA 1
ATOM 691 C C . THR A 1 90 ? 0.209 4.917 8.738 1.00 79.62 90 THR A C 1
ATOM 693 O O . THR A 1 90 ? -0.268 5.651 9.588 1.00 79.62 90 THR A O 1
ATOM 696 N N . VAL A 1 91 ? 1.382 5.153 8.147 1.00 72.62 91 VAL A N 1
ATOM 697 C CA . VAL A 1 91 ? 2.238 6.302 8.489 1.00 72.62 91 VAL A CA 1
ATOM 698 C C . VAL A 1 91 ? 1.873 7.547 7.679 1.00 72.62 91 VAL A C 1
ATOM 700 O O . VAL A 1 91 ? 2.008 8.669 8.157 1.00 72.62 91 VAL A O 1
ATOM 703 N N . TRP A 1 92 ? 1.463 7.368 6.420 1.00 67.81 92 TRP A N 1
ATOM 704 C CA . TRP A 1 92 ? 1.135 8.477 5.528 1.00 67.81 92 TRP A CA 1
ATOM 705 C C . TRP A 1 92 ? 0.219 8.005 4.394 1.00 67.81 92 TRP A C 1
ATOM 707 O O . TRP A 1 92 ? 0.529 7.030 3.711 1.00 67.81 92 TRP A O 1
ATOM 717 N N . VAL A 1 93 ? -0.864 8.742 4.132 1.00 70.50 93 VAL A N 1
ATOM 718 C CA . VAL A 1 93 ? -1.668 8.623 2.903 1.00 70.50 93 VAL A CA 1
ATOM 719 C C . VAL A 1 93 ? -1.524 9.896 2.071 1.00 70.50 93 VAL A C 1
ATOM 721 O O . VAL A 1 93 ? -1.886 10.981 2.523 1.00 70.50 93 VAL A O 1
ATOM 724 N N . VAL A 1 94 ? -0.969 9.783 0.863 1.00 67.31 94 VAL A N 1
ATOM 725 C CA . VAL A 1 94 ? -0.865 10.909 -0.077 1.00 67.31 94 VAL A CA 1
ATOM 726 C C . VAL A 1 94 ? -1.819 10.678 -1.234 1.00 67.31 94 VAL A C 1
ATOM 728 O O . VAL A 1 94 ? -1.828 9.603 -1.831 1.00 67.31 94 VAL A O 1
ATOM 731 N N . GLU A 1 95 ? -2.588 11.702 -1.585 1.00 64.12 95 GLU A N 1
ATOM 732 C CA . GLU A 1 95 ? -3.327 11.713 -2.839 1.00 64.12 95 GLU A CA 1
ATOM 733 C C . GLU A 1 95 ? -2.409 12.201 -3.949 1.00 64.12 95 GLU A C 1
ATOM 735 O O . GLU A 1 95 ? -1.960 13.346 -3.959 1.00 64.12 95 GLU A O 1
ATOM 740 N N . HIS A 1 96 ? -2.093 11.308 -4.872 1.00 58.59 96 HIS A N 1
ATOM 741 C CA . HIS A 1 96 ? -1.167 11.600 -5.941 1.00 58.59 96 HIS A CA 1
ATOM 742 C C . HIS A 1 96 ? -1.865 11.453 -7.293 1.00 58.59 96 HIS A C 1
ATOM 744 O O . HIS A 1 96 ? -2.274 10.359 -7.672 1.00 58.59 96 HIS A O 1
ATOM 750 N N . MET A 1 97 ? -1.845 12.515 -8.106 1.00 47.9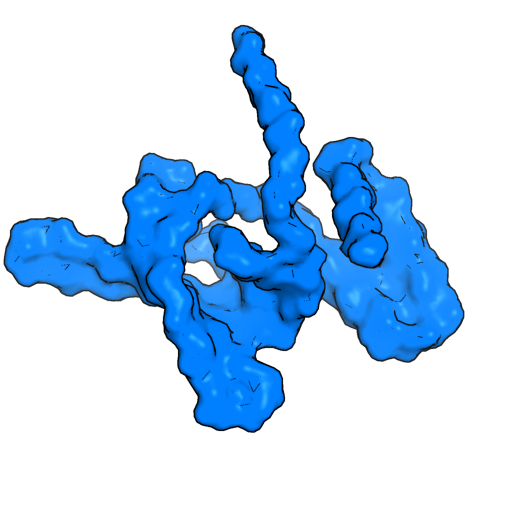1 97 MET A N 1
ATOM 751 C CA . MET A 1 97 ? -2.038 12.398 -9.563 1.00 47.91 97 MET A CA 1
ATOM 752 C C . MET A 1 97 ? -0.950 11.526 -10.237 1.00 47.91 97 MET A C 1
ATOM 754 O O . MET A 1 97 ? -1.053 11.194 -11.417 1.00 47.91 97 MET A O 1
ATOM 758 N N . PHE A 1 98 ? 0.085 11.125 -9.487 1.00 52.22 98 PHE A N 1
ATOM 759 C CA . PHE A 1 98 ? 1.208 10.306 -9.940 1.00 52.22 98 PHE A CA 1
ATOM 760 C C . PHE A 1 98 ? 0.879 8.853 -10.240 1.00 52.22 98 PHE A C 1
ATOM 762 O O . PHE A 1 98 ? 1.665 8.231 -10.942 1.00 52.22 98 PHE A O 1
ATOM 769 N N . GLY A 1 99 ? -0.236 8.304 -9.761 1.00 51.56 99 GLY A N 1
ATOM 770 C CA . GLY A 1 99 ? -0.518 6.879 -9.938 1.00 51.56 99 GLY A CA 1
ATOM 771 C C . GLY A 1 99 ? -0.543 6.422 -11.403 1.00 51.56 99 GLY A C 1
ATOM 772 O O . GLY A 1 99 ? 0.052 5.415 -11.788 1.00 51.56 99 GLY A O 1
ATOM 773 N N . ALA A 1 100 ? -1.143 7.233 -12.279 1.00 55.06 100 ALA A N 1
ATOM 774 C CA . ALA A 1 100 ? -1.166 6.963 -13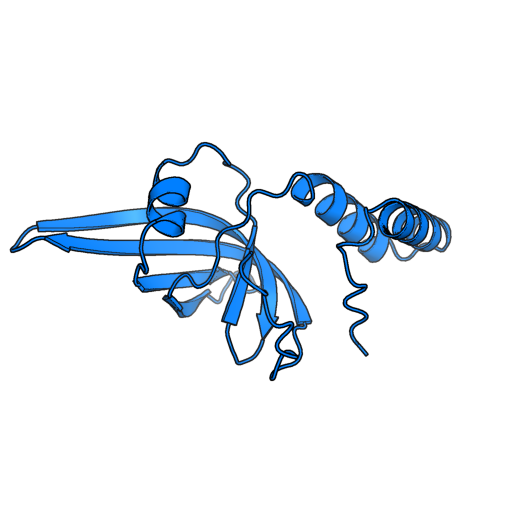.716 1.00 55.06 100 ALA A CA 1
ATOM 775 C C . ALA A 1 100 ? 0.220 7.117 -14.372 1.00 55.06 100 ALA A C 1
ATOM 777 O O . ALA A 1 100 ? 0.612 6.287 -15.192 1.00 55.06 100 ALA A O 1
ATOM 778 N N . ILE A 1 101 ? 0.979 8.146 -13.983 1.00 56.03 101 ILE A N 1
ATOM 779 C CA . ILE A 1 101 ? 2.320 8.415 -14.522 1.00 56.03 101 ILE A CA 1
ATOM 780 C C . ILE A 1 101 ? 3.314 7.346 -14.049 1.00 56.03 101 ILE A C 1
ATOM 782 O O . ILE A 1 101 ? 4.126 6.873 -14.838 1.00 56.03 101 ILE A O 1
ATOM 786 N N . HIS A 1 102 ? 3.213 6.905 -12.795 1.00 52.50 102 HIS A N 1
ATOM 787 C CA . HIS A 1 102 ? 4.021 5.831 -12.232 1.00 52.50 102 HIS A CA 1
ATOM 788 C C . HIS A 1 102 ? 3.771 4.516 -12.971 1.00 52.50 102 HIS A C 1
ATOM 790 O O . HIS A 1 102 ? 4.724 3.921 -13.467 1.00 52.50 102 HIS A O 1
ATOM 796 N N . ARG A 1 103 ? 2.507 4.111 -13.170 1.00 59.59 103 ARG A N 1
ATOM 797 C CA . ARG A 1 103 ? 2.174 2.927 -13.984 1.00 59.59 103 ARG A CA 1
ATOM 798 C C . ARG A 1 103 ? 2.719 3.015 -15.411 1.00 59.59 103 ARG A C 1
ATOM 800 O O . ARG A 1 103 ? 3.227 2.021 -15.924 1.00 59.59 103 ARG A O 1
ATOM 807 N N . MET A 1 104 ? 2.672 4.194 -16.040 1.00 62.56 104 MET A N 1
ATOM 808 C CA . MET A 1 104 ? 3.279 4.409 -17.360 1.00 62.56 104 MET A CA 1
ATOM 809 C C . MET A 1 104 ? 4.804 4.265 -17.316 1.00 62.56 104 MET A C 1
ATOM 811 O O . MET A 1 104 ? 5.370 3.575 -18.157 1.00 62.56 104 MET A O 1
ATOM 815 N N . ILE A 1 105 ? 5.478 4.852 -16.324 1.00 60.41 105 ILE A N 1
ATOM 816 C CA . ILE A 1 105 ? 6.932 4.735 -16.149 1.00 60.41 105 ILE A CA 1
ATOM 817 C C . ILE A 1 105 ? 7.337 3.276 -15.894 1.00 60.41 105 ILE A C 1
ATOM 819 O O . ILE A 1 105 ? 8.292 2.803 -16.507 1.00 60.41 105 ILE A O 1
ATOM 823 N N . VAL A 1 106 ? 6.619 2.549 -15.033 1.00 54.81 106 VAL A N 1
ATOM 824 C CA . VAL A 1 106 ? 6.889 1.132 -14.740 1.00 54.81 106 VAL A CA 1
ATOM 825 C C . VAL A 1 106 ? 6.657 0.261 -15.976 1.00 54.81 106 VAL A C 1
ATOM 827 O O . VAL A 1 106 ? 7.525 -0.538 -16.324 1.00 54.81 106 VAL A O 1
ATOM 830 N N . GLY A 1 107 ? 5.548 0.457 -16.697 1.00 58.56 107 GLY A N 1
ATOM 831 C CA . GLY A 1 107 ? 5.277 -0.249 -17.952 1.00 58.56 107 GLY A CA 1
ATOM 832 C C . GLY A 1 107 ? 6.367 -0.019 -19.004 1.00 58.56 107 GLY A C 1
ATOM 833 O O . GLY A 1 107 ? 6.843 -0.968 -19.623 1.00 58.56 107 GLY A O 1
ATOM 834 N N . LEU A 1 108 ? 6.837 1.224 -19.141 1.00 63.03 108 LEU A N 1
ATOM 835 C CA . LEU A 1 108 ? 7.937 1.578 -20.042 1.00 63.03 108 LEU A CA 1
ATOM 836 C C . LEU A 1 108 ? 9.285 0.987 -19.592 1.00 63.03 108 LEU A C 1
ATOM 838 O O . LEU A 1 108 ? 10.102 0.593 -20.420 1.00 63.03 108 LEU A O 1
ATOM 842 N N . ARG A 1 109 ? 9.545 0.882 -18.286 1.00 59.12 109 ARG A N 1
ATOM 843 C CA . ARG A 1 109 ? 10.772 0.243 -17.783 1.00 59.12 109 ARG A CA 1
ATOM 844 C C . ARG A 1 109 ? 10.781 -1.266 -18.036 1.00 59.12 109 ARG A C 1
ATOM 846 O O . ARG A 1 109 ? 11.827 -1.798 -18.403 1.00 59.12 109 ARG A O 1
ATOM 853 N N . ASN A 1 110 ? 9.633 -1.929 -17.907 1.00 58.34 110 ASN A N 1
ATOM 854 C CA . ASN A 1 110 ? 9.502 -3.372 -18.128 1.00 58.34 110 ASN A CA 1
ATOM 855 C C . ASN A 1 110 ? 9.596 -3.777 -19.611 1.00 58.34 110 ASN A C 1
ATOM 857 O O . ASN A 1 110 ? 10.010 -4.894 -19.903 1.00 58.34 110 ASN A O 1
ATOM 861 N N . ASP A 1 111 ? 9.276 -2.874 -20.544 1.00 71.62 111 ASP A N 1
ATOM 862 C CA . ASP A 1 111 ? 9.462 -3.085 -21.990 1.00 71.62 111 ASP A CA 1
ATOM 863 C C . ASP A 1 111 ? 10.950 -3.218 -22.387 1.00 71.62 111 ASP A C 1
ATOM 865 O O . ASP A 1 111 ? 11.288 -3.864 -23.377 1.00 71.62 111 ASP A O 1
ATOM 869 N N . GLY A 1 112 ? 11.873 -2.635 -21.610 1.00 57.03 112 GLY A N 1
ATOM 870 C CA . GLY A 1 112 ? 13.327 -2.814 -21.758 1.00 57.03 112 GLY A CA 1
ATOM 871 C C . GLY A 1 112 ? 13.958 -2.210 -23.026 1.00 57.03 112 GLY A C 1
ATOM 872 O O . GLY A 1 112 ? 15.191 -2.079 -23.116 1.00 57.03 112 GLY A O 1
ATOM 873 N N . SER A 1 113 ? 13.148 -1.783 -23.998 1.00 70.62 113 SER A N 1
ATOM 874 C CA . SER A 1 113 ? 13.624 -1.146 -25.221 1.00 70.62 113 SER A CA 1
ATOM 875 C C . SER A 1 113 ? 14.312 0.191 -24.927 1.00 70.62 113 SER A C 1
ATOM 877 O O . SER A 1 113 ? 14.084 0.851 -23.908 1.00 70.62 113 SER A O 1
ATOM 879 N N . ALA A 1 114 ? 15.207 0.612 -25.823 1.00 70.81 114 ALA A N 1
ATOM 880 C CA . ALA A 1 114 ? 15.854 1.920 -25.712 1.00 70.81 114 ALA A CA 1
ATOM 881 C C . ALA A 1 114 ? 14.826 3.068 -25.776 1.00 70.81 114 ALA A C 1
ATOM 883 O O . ALA A 1 114 ? 14.966 4.065 -25.070 1.00 70.81 114 ALA A O 1
ATOM 884 N N . VAL A 1 115 ? 13.763 2.885 -26.567 1.00 70.25 115 VAL A N 1
ATOM 885 C CA . VAL A 1 115 ? 12.664 3.846 -26.722 1.00 70.25 115 VAL A CA 1
ATOM 886 C C . VAL A 1 115 ? 11.887 3.991 -25.418 1.00 70.25 115 VAL A C 1
ATOM 888 O O . VAL A 1 115 ? 11.645 5.109 -24.969 1.00 70.25 115 VAL A O 1
ATOM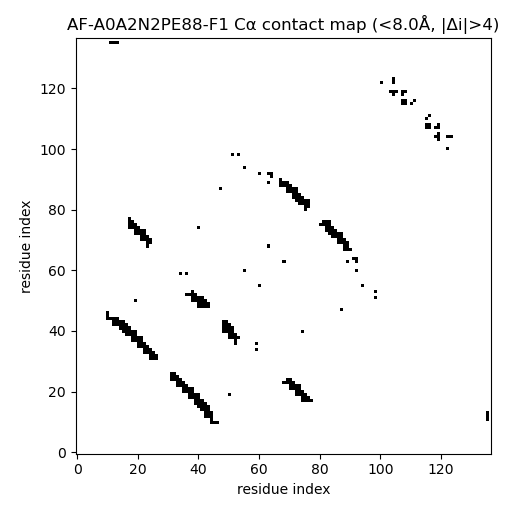 891 N N . ALA A 1 116 ? 11.550 2.878 -24.768 1.00 63.44 116 ALA A N 1
ATOM 892 C CA . ALA A 1 116 ? 10.800 2.913 -23.524 1.00 63.44 116 ALA A CA 1
ATOM 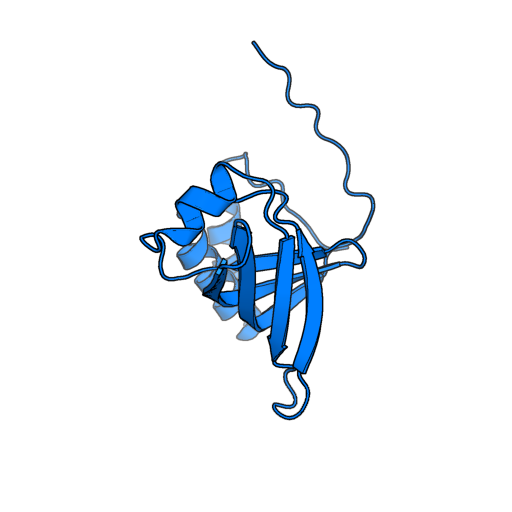893 C C . ALA A 1 116 ? 11.638 3.461 -22.355 1.00 63.44 116 ALA A C 1
ATOM 895 O O . ALA A 1 116 ? 11.141 4.252 -21.552 1.00 63.44 116 ALA A O 1
ATOM 896 N N . ARG A 1 117 ? 12.950 3.181 -22.332 1.00 64.81 117 ARG A N 1
ATOM 897 C CA . ARG A 1 117 ? 13.893 3.840 -21.411 1.00 64.81 117 ARG A CA 1
ATOM 898 C C . ARG A 1 117 ? 13.898 5.358 -21.585 1.00 64.81 117 ARG A C 1
ATOM 900 O O . ARG A 1 117 ? 13.765 6.075 -20.594 1.00 64.81 117 ARG A O 1
ATOM 907 N N . GLN A 1 118 ? 13.982 5.847 -22.820 1.00 70.94 118 GLN A N 1
ATOM 908 C CA . GLN A 1 118 ? 13.975 7.282 -23.104 1.00 70.94 118 GLN A CA 1
ATOM 909 C C . GLN A 1 118 ? 12.633 7.941 -22.753 1.00 70.94 118 GLN A C 1
ATOM 911 O O . GLN A 1 118 ? 12.621 8.979 -22.096 1.00 70.94 118 GLN A O 1
ATOM 916 N N . ALA A 1 119 ? 11.510 7.309 -23.099 1.00 62.81 119 ALA A N 1
ATOM 917 C CA . ALA A 1 119 ? 10.177 7.791 -22.744 1.00 62.81 119 ALA A CA 1
ATOM 918 C C . ALA A 1 119 ? 9.968 7.857 -21.220 1.00 62.81 119 ALA A C 1
ATOM 920 O O . ALA A 1 119 ? 9.418 8.835 -20.712 1.00 62.81 119 ALA A O 1
ATOM 921 N N . SER A 1 120 ? 10.464 6.860 -20.477 1.00 62.75 120 SER A N 1
ATOM 922 C CA . SER A 1 120 ? 10.408 6.861 -19.012 1.00 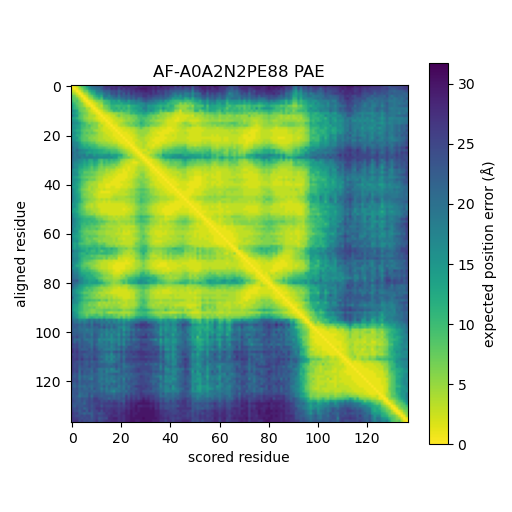62.75 120 SER A CA 1
ATOM 923 C C . SER A 1 120 ? 11.225 8.009 -18.408 1.00 62.75 120 SER A C 1
ATOM 925 O O . SER A 1 120 ? 10.745 8.682 -17.501 1.00 62.75 120 SER A O 1
ATOM 927 N N . ALA A 1 121 ? 12.415 8.296 -18.950 1.00 61.56 121 ALA A N 1
ATOM 928 C CA . ALA A 1 121 ? 13.269 9.390 -18.489 1.00 61.56 121 ALA A CA 1
ATOM 929 C C . ALA A 1 121 ? 12.629 10.766 -18.735 1.00 61.56 121 ALA A C 1
ATOM 931 O O . ALA A 1 121 ? 12.686 11.636 -17.871 1.00 61.56 121 ALA A O 1
ATOM 932 N N . THR A 1 122 ? 11.968 10.957 -19.881 1.00 66.25 122 THR A N 1
ATOM 933 C CA . THR A 1 122 ? 11.236 12.196 -20.187 1.00 66.25 122 THR A CA 1
ATOM 934 C C . THR A 1 122 ? 10.046 12.407 -19.257 1.00 66.25 122 THR A C 1
ATOM 936 O O . THR A 1 122 ? 9.841 13.519 -18.779 1.00 66.25 122 THR A O 1
ATOM 939 N N . LEU A 1 123 ? 9.279 11.351 -18.972 1.00 62.09 123 LEU A N 1
ATOM 940 C CA . LEU A 1 123 ? 8.163 11.429 -18.028 1.00 62.09 123 LEU A CA 1
ATOM 941 C C . LEU A 1 123 ? 8.642 11.766 -16.617 1.00 62.09 123 LEU A C 1
ATOM 943 O O . LEU A 1 123 ? 7.995 12.571 -15.962 1.00 62.09 123 LEU A O 1
ATOM 947 N N . ILE A 1 124 ? 9.779 11.208 -16.184 1.00 61.50 124 ILE A N 1
ATOM 948 C CA . ILE A 1 124 ? 10.396 11.517 -14.886 1.00 61.50 124 ILE A CA 1
ATOM 949 C C . ILE A 1 124 ? 10.846 12.982 -14.820 1.00 61.50 124 ILE A C 1
ATOM 951 O O . ILE A 1 124 ? 10.568 13.662 -13.840 1.00 61.50 124 ILE A O 1
ATOM 955 N N . ALA A 1 125 ? 11.484 13.494 -15.876 1.00 59.03 125 ALA A N 1
ATOM 956 C CA . ALA A 1 125 ? 11.960 14.878 -15.934 1.00 59.03 125 ALA A CA 1
ATOM 957 C C . ALA A 1 125 ? 10.834 15.928 -16.016 1.00 59.03 125 ALA A C 1
ATOM 959 O O . ALA A 1 125 ? 11.069 17.100 -15.741 1.00 59.03 125 ALA A O 1
ATOM 960 N N . ALA A 1 126 ? 9.625 15.528 -16.418 1.00 57.94 126 ALA A N 1
ATOM 961 C CA . ALA A 1 126 ? 8.450 16.399 -16.475 1.00 57.94 126 ALA A CA 1
ATOM 962 C C . ALA A 1 126 ? 7.696 16.487 -15.135 1.00 57.94 126 ALA A C 1
ATOM 964 O O . ALA A 1 126 ? 6.711 17.222 -15.028 1.00 57.94 126 ALA A O 1
ATOM 965 N N . LEU A 1 127 ? 8.123 15.724 -14.125 1.00 57.81 127 LEU A N 1
ATOM 966 C CA . LEU A 1 127 ? 7.548 15.772 -12.789 1.00 57.81 127 LEU A CA 1
ATOM 967 C C . LEU A 1 127 ? 8.023 17.048 -12.078 1.00 57.81 127 LEU A C 1
ATOM 969 O O . LEU A 1 127 ? 9.194 17.401 -12.198 1.00 57.81 127 LEU A O 1
ATOM 973 N N . PRO A 1 128 ? 7.148 17.753 -11.339 1.00 49.47 128 PRO A N 1
ATOM 974 C CA . PRO A 1 128 ? 7.563 18.919 -10.566 1.00 49.47 128 PRO A CA 1
ATOM 975 C C . PRO A 1 128 ? 8.647 18.546 -9.544 1.00 49.47 128 PRO A C 1
ATOM 977 O O . PRO A 1 128 ? 8.599 17.457 -8.972 1.00 49.47 128 PRO A O 1
ATOM 980 N N . ASP A 1 129 ? 9.560 19.487 -9.270 1.00 49.97 129 ASP A N 1
ATOM 981 C CA . ASP A 1 129 ? 10.793 19.357 -8.460 1.00 49.97 129 ASP A CA 1
ATOM 982 C C . ASP A 1 129 ? 10.632 18.757 -7.042 1.00 49.97 129 ASP A C 1
ATOM 984 O 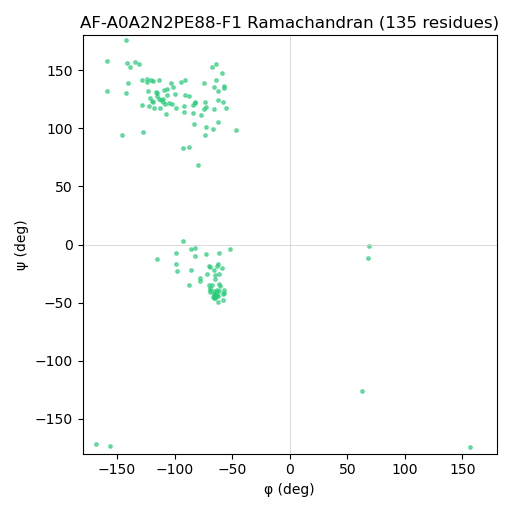O . ASP A 1 129 ? 11.616 18.547 -6.338 1.00 49.97 129 ASP A O 1
ATOM 988 N N . GLN A 1 130 ? 9.407 18.467 -6.592 1.00 41.69 130 GLN A N 1
ATOM 989 C CA . GLN A 1 130 ? 9.141 17.731 -5.351 1.00 41.69 130 GLN A CA 1
ATOM 990 C C . GLN A 1 130 ? 9.239 16.207 -5.496 1.00 41.69 130 GLN A C 1
ATOM 992 O O . GLN A 1 130 ? 9.118 15.492 -4.502 1.00 41.69 130 GLN A O 1
ATOM 997 N N . VAL A 1 131 ? 9.485 15.694 -6.702 1.00 43.88 131 VAL A N 1
ATOM 998 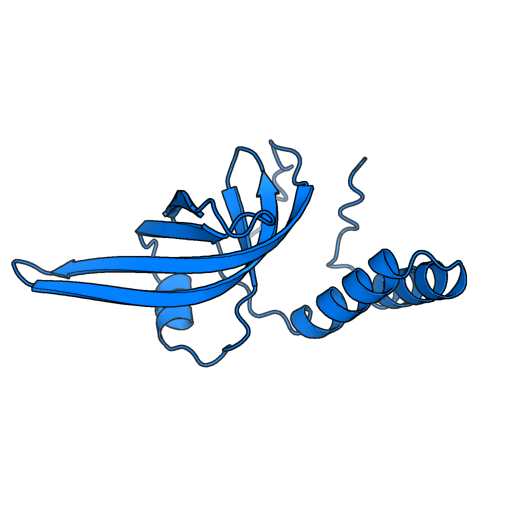C CA . VAL A 1 131 ? 9.896 14.303 -6.887 1.00 43.88 131 VAL A CA 1
ATOM 999 C C . VAL A 1 131 ? 11.408 14.268 -6.894 1.00 43.88 131 VAL A C 1
ATOM 1001 O O . VAL A 1 131 ? 12.044 14.284 -7.946 1.00 43.88 131 VAL A O 1
ATOM 1004 N N . GLU A 1 132 ? 11.992 14.242 -5.698 1.00 37.53 132 GLU A N 1
ATOM 1005 C CA . GLU A 1 132 ? 13.377 13.812 -5.583 1.00 37.53 132 GLU A CA 1
ATOM 1006 C C . GLU A 1 132 ? 13.477 12.420 -6.204 1.00 37.53 132 GLU A C 1
ATOM 1008 O O . GLU A 1 132 ? 12.814 11.467 -5.777 1.00 37.53 132 GLU A O 1
ATOM 1013 N N . ASP A 1 133 ? 14.282 12.362 -7.261 1.00 38.88 133 ASP A N 1
ATOM 1014 C CA . ASP A 1 133 ? 14.739 11.162 -7.928 1.00 38.88 133 ASP A CA 1
ATOM 1015 C C . ASP A 1 133 ? 15.209 10.185 -6.846 1.00 38.88 133 ASP A C 1
ATOM 1017 O O . ASP A 1 133 ? 16.295 10.301 -6.278 1.00 38.88 133 ASP A O 1
ATOM 1021 N N . THR A 1 134 ? 14.343 9.239 -6.485 1.00 39.72 134 THR A N 1
ATOM 1022 C CA . THR A 1 134 ? 14.723 8.105 -5.647 1.00 39.72 134 THR A CA 1
ATOM 1023 C C . THR A 1 134 ? 15.415 7.128 -6.576 1.00 39.72 134 THR A C 1
ATOM 1025 O O . THR A 1 134 ? 14.904 6.065 -6.924 1.00 39.72 134 THR A O 1
ATOM 1028 N N . THR A 1 135 ? 16.590 7.547 -7.037 1.00 31.55 135 THR A N 1
ATOM 1029 C CA . THR A 1 135 ? 17.546 6.705 -7.726 1.00 31.55 135 THR A CA 1
ATOM 1030 C C . THR A 1 135 ? 17.956 5.636 -6.721 1.00 31.55 135 THR A C 1
ATOM 1032 O O . THR A 1 135 ? 18.644 5.898 -5.735 1.00 31.55 135 THR A O 1
ATOM 1035 N N . ILE A 1 136 ? 17.436 4.431 -6.928 1.00 31.94 136 ILE A N 1
ATOM 1036 C CA . ILE A 1 136 ? 17.856 3.227 -6.222 1.00 31.94 136 ILE A CA 1
ATOM 1037 C C . ILE A 1 136 ? 19.231 2.884 -6.789 1.00 31.94 136 ILE A C 1
ATOM 1039 O O . ILE A 1 136 ? 19.338 2.425 -7.927 1.00 31.94 136 ILE A O 1
ATOM 1043 N N . SER A 1 137 ? 20.265 3.233 -6.027 1.00 32.19 137 SER A N 1
ATOM 1044 C CA . SER A 1 137 ? 21.639 2.757 -6.200 1.00 32.19 137 SER A CA 1
ATOM 1045 C C . SER A 1 137 ? 21.786 1.342 -5.670 1.00 32.19 137 SER A C 1
ATOM 1047 O O . SER A 1 137 ? 21.297 1.141 -4.536 1.00 32.19 137 SER A O 1
#

Nearest PDB structures (foldseek):
  2yrb-assembly1_A  TM=2.573E-01  e=7.234E-02  Homo sapiens
  6m9y-assembly1_C  TM=3.973E-01  e=5.912E+00  Branchiostoma floridae
  2vqt-assembly1_A  TM=2.283E-01  e=6.648E+00  Bacteroides thetaiotaomicron
  2vqu-assembly1_A  TM=2.302E-01  e=7.929E+00  Bacteroides thetaiotaomicron

Foldseek 3Di:
DDDDDPDDDPWFKDFDWWKKKKWFWDDDPPDIDIDIFTFTFGIDTPVGTDTDGPCPVPVVLVVLAVDFTWTWMWTQDPVNPDTDIDTDTRPDDDDDPCPVLSVQLVVLVVVVDPVSVVVSVVSVVPDPPVPDPSPRD

Secondary structure (DSSP, 8-state):
------PPPSS--EEEEEEEEEEEEEEETTEEEEEEEEEEEEEEETTEEEEE-S-TT-HHHHHHHHS--EEEEEEE-TTSS-EEEEEEE-------THHHHHHHHHHHHHH--HHHHHHHHHHHHTS-TTS------

Radius of gyration: 16.96 Å; Cα contacts (8 Å, |Δi|>4): 175; chains: 1; bounding box: 40×48×50 Å